Protein AF-A0A5C8UHK1-F1 (afdb_monomer_lite)

InterPro domains:
  IPR001667 DDH domain [PF01368] (10-111)
  IPR038763 DHH phosphoesterase superfamily [SSF64182] (3-118)
  IPR051673 Single-stranded-DNA-specific exonuclease RecJ [PTHR30255] (3-119)

Structure (mmCIF, N/CA/C/O backbone):
data_AF-A0A5C8UHK1-F1
#
_entry.id   AF-A0A5C8UHK1-F1
#
loop_
_atom_site.group_PDB
_atom_site.id
_atom_site.type_symbol
_atom_site.label_atom_id
_atom_site.label_alt_id
_atom_site.label_comp_id
_atom_site.label_asym_id
_atom_site.label_entity_id
_atom_site.label_seq_id
_atom_site.pdbx_PDB_ins_code
_atom_site.Cartn_x
_atom_site.Cartn_y
_atom_site.Cartn_z
_atom_site.occupancy
_atom_site.B_iso_or_equiv
_atom_site.auth_seq_id
_atom_site.auth_comp_id
_atom_site.auth_asym_id
_atom_site.auth_atom_id
_atom_site.pdbx_PDB_model_num
ATOM 1 N N . LEU A 1 1 ? 3.533 2.562 12.145 1.00 91.81 1 LEU A N 1
ATOM 2 C CA . LEU A 1 1 ? 2.255 3.313 12.137 1.00 91.81 1 LEU A CA 1
ATOM 3 C C . LEU A 1 1 ? 1.073 2.421 11.763 1.00 91.81 1 LEU A C 1
ATOM 5 O O . LEU A 1 1 ? 0.279 2.143 12.648 1.00 91.81 1 LEU A O 1
ATOM 9 N N . SER A 1 2 ? 0.971 1.938 10.518 1.00 95.69 2 SER A N 1
ATOM 10 C CA . SER A 1 2 ? -0.220 1.229 10.009 1.00 95.69 2 SER A CA 1
ATOM 11 C C . SER A 1 2 ? -0.628 0.016 10.846 1.00 95.69 2 SER A C 1
ATOM 13 O O . SER A 1 2 ? -1.782 -0.086 11.233 1.00 95.69 2 SER A O 1
ATOM 15 N N . VAL A 1 3 ? 0.324 -0.844 11.231 1.00 96.81 3 VAL A N 1
ATOM 16 C CA . VAL A 1 3 ? 0.044 -2.010 12.093 1.00 96.81 3 VAL A CA 1
ATOM 17 C C . VAL A 1 3 ? -0.575 -1.599 13.432 1.00 96.81 3 VAL A C 1
ATOM 19 O O . VAL A 1 3 ? -1.573 -2.171 13.856 1.00 96.81 3 VAL A O 1
ATOM 22 N N . LEU A 1 4 ? -0.006 -0.584 14.092 1.00 96.88 4 LEU A N 1
ATOM 23 C CA . LEU A 1 4 ? -0.514 -0.094 15.376 1.00 96.88 4 LEU A CA 1
ATOM 24 C C . LEU A 1 4 ? -1.909 0.514 15.218 1.00 96.88 4 LEU A C 1
ATOM 26 O O . LEU A 1 4 ? -2.800 0.180 15.988 1.00 96.88 4 LEU A O 1
ATOM 30 N N . ALA A 1 5 ? -2.106 1.351 14.197 1.00 97.00 5 ALA A N 1
ATOM 31 C CA . ALA A 1 5 ? -3.395 1.970 13.919 1.00 97.00 5 ALA A CA 1
ATOM 32 C C . ALA A 1 5 ? -4.473 0.913 13.644 1.00 97.00 5 ALA A C 1
ATOM 34 O O . ALA A 1 5 ? -5.508 0.927 14.296 1.00 97.00 5 ALA A O 1
ATOM 35 N N . MET A 1 6 ? -4.214 -0.053 12.763 1.00 97.00 6 MET A N 1
ATOM 36 C CA . MET A 1 6 ? -5.150 -1.140 12.460 1.00 97.00 6 MET A CA 1
ATOM 37 C C . MET A 1 6 ? -5.506 -1.968 13.700 1.00 97.00 6 MET A C 1
ATOM 39 O O . MET A 1 6 ? -6.678 -2.274 13.908 1.00 97.00 6 MET A O 1
ATOM 43 N N . ARG A 1 7 ? -4.526 -2.272 14.565 1.00 96.31 7 ARG A N 1
ATOM 44 C CA . ARG A 1 7 ? -4.780 -2.946 15.850 1.00 96.31 7 ARG A CA 1
ATOM 45 C C . ARG A 1 7 ? -5.661 -2.101 16.768 1.00 96.31 7 ARG A C 1
ATOM 47 O O . ARG A 1 7 ? -6.638 -2.613 17.301 1.00 96.31 7 ARG A O 1
ATOM 54 N N . SER A 1 8 ? -5.378 -0.804 16.901 1.00 94.81 8 SER A N 1
ATOM 55 C CA . SER A 1 8 ? -6.222 0.128 17.664 1.00 94.81 8 SER A CA 1
ATOM 56 C C . SER A 1 8 ? -7.626 0.294 17.074 1.00 94.81 8 SER A C 1
ATOM 58 O O . SER A 1 8 ? -8.563 0.585 17.808 1.00 94.81 8 SER A O 1
ATOM 60 N N . LEU A 1 9 ? -7.785 0.084 15.766 1.00 95.38 9 LEU A N 1
ATOM 61 C CA . LEU A 1 9 ? -9.076 0.062 15.076 1.00 95.38 9 LEU A CA 1
ATOM 62 C C . LEU A 1 9 ? -9.785 -1.302 15.176 1.00 95.38 9 LEU A C 1
ATOM 64 O O . LEU A 1 9 ? -10.879 -1.451 14.646 1.00 95.38 9 LEU A O 1
ATOM 68 N N . GLY A 1 10 ? -9.214 -2.279 15.886 1.00 94.94 10 GLY A N 1
ATOM 69 C CA . GLY A 1 10 ? -9.846 -3.567 16.177 1.00 94.94 10 GLY A CA 1
ATOM 70 C C . GLY A 1 10 ? -9.469 -4.710 15.232 1.00 94.94 10 GLY A C 1
ATOM 71 O O . GLY A 1 10 ? -10.057 -5.785 15.346 1.00 94.94 10 GLY A O 1
ATOM 72 N N . CYS A 1 11 ? -8.499 -4.520 14.331 1.00 95.38 11 CYS A N 1
ATOM 73 C CA . CYS A 1 11 ? -7.980 -5.593 13.483 1.00 95.38 11 CYS A CA 1
ATOM 74 C C . CYS A 1 11 ? -6.972 -6.459 14.255 1.00 95.38 11 CYS A C 1
ATOM 76 O O . CYS A 1 11 ? -5.872 -6.009 14.584 1.00 95.38 11 CYS A O 1
ATOM 78 N N . SER A 1 12 ? -7.338 -7.711 14.533 1.00 93.75 12 SER A N 1
ATOM 79 C CA . SER A 1 12 ? -6.457 -8.704 15.163 1.00 93.75 12 SER A CA 1
ATOM 80 C C . SER A 1 12 ? -5.621 -9.498 14.153 1.00 93.75 12 SER A C 1
ATOM 82 O O . SER A 1 12 ? -4.524 -9.937 14.492 1.00 93.75 12 SER A O 1
ATOM 84 N N . ASN A 1 13 ? -6.102 -9.646 12.915 1.00 96.06 13 ASN A N 1
ATOM 85 C CA . ASN A 1 13 ? -5.407 -10.346 11.835 1.00 96.06 13 ASN A CA 1
ATOM 86 C C . ASN A 1 13 ? -4.543 -9.371 11.022 1.00 96.06 13 ASN A C 1
ATOM 88 O O . ASN A 1 13 ? -4.902 -8.978 9.912 1.00 96.06 13 ASN A O 1
ATOM 92 N N . ILE A 1 14 ? -3.433 -8.918 11.610 1.00 96.88 14 ILE A N 1
ATOM 93 C CA . ILE A 1 14 ? -2.487 -8.041 10.920 1.00 96.88 14 ILE A CA 1
ATOM 94 C C . ILE A 1 14 ? -1.039 -8.317 11.312 1.00 96.88 14 ILE A C 1
ATOM 96 O O . ILE A 1 14 ? -0.670 -8.329 12.494 1.00 96.88 14 ILE A O 1
ATOM 100 N N . ASP A 1 15 ? -0.214 -8.441 10.281 1.00 96.31 15 ASP A N 1
ATOM 101 C CA . ASP A 1 15 ? 1.229 -8.577 10.375 1.00 96.31 15 ASP A CA 1
ATOM 102 C C . ASP A 1 15 ? 1.919 -7.691 9.325 1.00 96.31 15 ASP A C 1
ATOM 104 O O . ASP A 1 15 ? 1.256 -7.023 8.524 1.00 96.31 15 ASP A O 1
ATOM 108 N N . TYR A 1 16 ? 3.246 -7.640 9.353 1.00 96.25 16 TYR A N 1
ATOM 109 C CA . TYR A 1 16 ? 4.048 -6.896 8.393 1.00 96.25 16 TYR A CA 1
ATOM 110 C C . TYR A 1 16 ? 5.189 -7.743 7.828 1.00 96.25 16 TYR A C 1
ATOM 112 O O . TYR A 1 16 ? 5.707 -8.670 8.451 1.00 96.25 16 TYR A O 1
ATOM 120 N N . LEU A 1 17 ? 5.604 -7.374 6.622 1.00 95.25 17 LEU A N 1
ATOM 121 C CA . LEU A 1 17 ? 6.740 -7.948 5.923 1.00 95.25 17 LEU A CA 1
ATOM 122 C C . LEU A 1 17 ? 7.637 -6.793 5.479 1.00 95.25 17 LEU A C 1
ATOM 124 O O . LEU A 1 17 ? 7.166 -5.861 4.832 1.00 95.25 17 LEU A O 1
ATOM 128 N N . VAL A 1 18 ? 8.915 -6.843 5.854 1.00 93.81 18 VAL A N 1
ATOM 129 C CA . VAL A 1 18 ? 9.940 -5.922 5.349 1.00 93.81 18 VAL A CA 1
ATOM 130 C C . VAL A 1 18 ? 10.856 -6.737 4.435 1.00 93.81 18 VAL A C 1
ATOM 132 O O . VAL A 1 18 ? 11.579 -7.583 4.960 1.00 93.81 18 VAL A O 1
ATOM 135 N N . PRO A 1 19 ? 10.808 -6.528 3.107 1.00 89.12 19 PRO A N 1
ATOM 136 C CA . PRO A 1 19 ? 11.646 -7.261 2.160 1.00 89.12 19 PRO A CA 1
ATOM 137 C C . PRO A 1 19 ? 13.138 -7.022 2.388 1.00 89.12 19 PRO A C 1
ATOM 139 O O . PRO A 1 19 ? 13.555 -5.924 2.784 1.00 89.12 19 PRO A O 1
ATOM 142 N N . ASN A 1 20 ? 13.956 -8.023 2.075 1.00 89.50 20 ASN A N 1
ATOM 143 C CA . ASN A 1 20 ? 15.398 -7.860 2.008 1.00 89.50 20 ASN A CA 1
ATOM 144 C C . ASN A 1 20 ? 15.770 -7.284 0.642 1.00 89.50 20 ASN A C 1
ATOM 146 O O . ASN A 1 20 ? 15.764 -7.980 -0.365 1.00 89.50 20 ASN A O 1
ATOM 150 N N . ARG A 1 21 ? 16.178 -6.014 0.607 1.00 87.31 21 ARG A N 1
ATOM 151 C CA . ARG A 1 21 ? 16.489 -5.316 -0.650 1.00 87.31 21 ARG A CA 1
ATOM 152 C C . ARG A 1 21 ? 17.547 -6.010 -1.521 1.00 87.31 21 ARG A C 1
ATOM 154 O O . ARG A 1 21 ? 17.555 -5.799 -2.732 1.00 87.31 21 ARG A O 1
ATOM 161 N N . PHE A 1 22 ? 18.461 -6.772 -0.924 1.00 85.12 22 PHE A N 1
ATOM 162 C CA . PHE A 1 22 ? 19.528 -7.451 -1.662 1.00 85.12 22 PHE A CA 1
ATOM 163 C C . PHE A 1 22 ? 19.072 -8.762 -2.302 1.00 85.12 22 PHE A C 1
ATOM 165 O O . PHE A 1 22 ?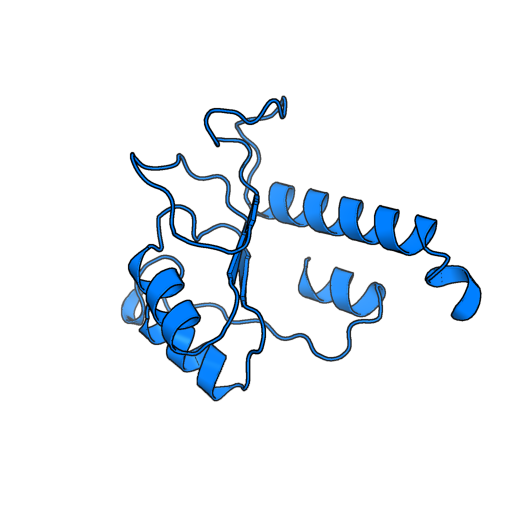 19.620 -9.146 -3.330 1.00 85.12 22 PHE A O 1
ATOM 172 N N . GLU A 1 23 ? 18.087 -9.427 -1.704 1.00 82.94 23 GLU A N 1
ATOM 173 C CA . GLU A 1 23 ? 17.583 -10.728 -2.155 1.00 82.94 23 GLU A CA 1
ATOM 174 C C . GLU A 1 23 ? 16.306 -10.562 -2.989 1.00 82.94 23 GLU A C 1
ATOM 176 O O . GLU A 1 23 ? 16.184 -11.156 -4.054 1.00 82.94 23 GLU A O 1
ATOM 181 N N . ASP A 1 24 ? 15.409 -9.680 -2.546 1.00 81.75 24 ASP A N 1
ATOM 182 C CA . ASP A 1 24 ? 14.059 -9.495 -3.087 1.00 81.75 24 ASP A CA 1
ATOM 183 C C . ASP A 1 24 ? 13.948 -8.301 -4.059 1.00 81.75 24 ASP A C 1
ATOM 185 O O . ASP A 1 24 ? 12.929 -8.094 -4.718 1.00 81.75 24 ASP A O 1
ATOM 189 N N . GLY A 1 25 ? 14.983 -7.458 -4.130 1.00 83.00 25 GLY A N 1
ATOM 190 C CA . GLY A 1 25 ? 14.935 -6.194 -4.865 1.00 83.00 25 GLY A CA 1
ATOM 191 C C . GLY A 1 25 ? 14.109 -5.107 -4.159 1.00 83.00 25 GLY A C 1
ATOM 192 O O . GLY A 1 25 ? 13.968 -5.090 -2.938 1.00 83.00 25 GLY A O 1
ATOM 193 N N . TYR A 1 26 ? 13.621 -4.117 -4.916 1.00 84.88 26 TYR A N 1
ATOM 194 C CA . TYR A 1 26 ? 12.851 -2.991 -4.368 1.00 84.88 26 TYR A CA 1
ATOM 195 C C . TYR A 1 26 ? 11.356 -3.111 -4.683 1.00 84.88 26 TYR A C 1
ATOM 197 O O . TYR A 1 26 ? 10.971 -3.272 -5.840 1.00 84.88 26 TYR A O 1
ATOM 205 N N . GLY A 1 27 ? 10.524 -2.919 -3.657 1.00 90.88 27 GLY A N 1
ATOM 206 C CA . GLY A 1 27 ? 9.066 -2.925 -3.763 1.00 90.88 27 GLY A CA 1
ATOM 207 C C . GLY A 1 27 ? 8.459 -4.321 -3.642 1.00 90.88 27 GLY A C 1
ATOM 208 O O . GLY A 1 27 ? 9.066 -5.235 -3.091 1.00 90.88 27 GLY A O 1
ATOM 209 N N . LEU A 1 28 ? 7.229 -4.468 -4.131 1.00 96.94 28 LEU A N 1
ATOM 210 C CA . LEU A 1 28 ? 6.515 -5.741 -4.133 1.00 96.94 28 LEU A CA 1
ATOM 211 C C . LEU A 1 28 ? 6.957 -6.584 -5.341 1.00 96.94 28 LEU A C 1
ATOM 213 O O . LEU A 1 28 ? 6.533 -6.321 -6.469 1.00 96.94 28 LEU A O 1
ATOM 217 N N . SER A 1 29 ? 7.818 -7.573 -5.109 1.00 96.69 29 SER A N 1
ATOM 218 C CA . SER A 1 29 ? 8.224 -8.574 -6.105 1.00 96.69 29 SER A CA 1
ATOM 219 C C . SER A 1 29 ? 7.378 -9.856 -5.993 1.00 96.69 29 SER A C 1
ATOM 221 O O . SER A 1 29 ? 6.701 -10.047 -4.976 1.00 96.69 29 SER A O 1
ATOM 223 N N . PRO A 1 30 ? 7.394 -10.751 -6.999 1.00 96.94 30 PRO A N 1
ATOM 224 C CA . PRO A 1 30 ? 6.779 -12.075 -6.887 1.00 96.94 30 PRO A CA 1
ATOM 225 C C . PRO A 1 30 ? 7.270 -12.877 -5.672 1.00 96.94 30 PRO A C 1
ATOM 227 O O . PRO A 1 30 ? 6.460 -13.469 -4.968 1.00 96.94 30 PRO A O 1
ATOM 230 N N . GLU A 1 31 ? 8.563 -12.815 -5.352 1.00 96.19 31 GLU A N 1
ATOM 231 C CA . GLU A 1 31 ? 9.159 -13.513 -4.207 1.00 96.19 31 GLU A CA 1
ATOM 232 C C . GLU A 1 31 ? 8.612 -12.978 -2.874 1.00 96.19 31 GLU A C 1
ATOM 234 O O . GLU A 1 31 ? 8.279 -13.745 -1.970 1.00 96.19 31 GLU A O 1
ATOM 239 N N . VAL A 1 32 ? 8.450 -11.655 -2.753 1.00 97.06 32 VAL A N 1
ATOM 240 C CA . VAL A 1 32 ? 7.827 -11.015 -1.579 1.00 97.06 32 VAL A CA 1
ATOM 241 C C . VAL A 1 32 ? 6.359 -11.427 -1.446 1.00 97.06 32 VAL A C 1
ATOM 243 O O . VAL A 1 32 ? 5.862 -11.643 -0.338 1.00 97.06 32 VAL A O 1
ATOM 246 N N . VAL A 1 33 ? 5.655 -11.557 -2.570 1.00 98.06 33 VAL A N 1
ATOM 247 C CA . VAL A 1 33 ? 4.272 -12.042 -2.599 1.00 98.06 33 VAL A CA 1
ATOM 248 C C . VAL A 1 33 ? 4.194 -13.506 -2.175 1.00 98.06 33 VAL A C 1
ATOM 250 O O . VAL A 1 33 ? 3.326 -13.835 -1.371 1.00 98.06 33 VAL A O 1
ATOM 253 N N . ASP A 1 34 ? 5.113 -14.363 -2.622 1.00 97.62 34 ASP A N 1
ATOM 254 C CA . ASP A 1 34 ? 5.182 -15.760 -2.183 1.00 97.62 34 ASP A CA 1
ATOM 255 C C . ASP A 1 34 ? 5.420 -15.859 -0.672 1.00 97.62 34 ASP A C 1
ATOM 257 O O . ASP A 1 34 ? 4.763 -16.647 0.013 1.00 97.62 34 ASP A O 1
ATOM 261 N N . GLN A 1 35 ? 6.289 -15.006 -0.117 1.00 97.06 35 GLN A N 1
ATOM 262 C CA . GLN A 1 35 ? 6.490 -14.911 1.332 1.00 97.06 35 GLN A CA 1
ATOM 263 C C . GLN A 1 35 ? 5.206 -14.494 2.068 1.00 97.06 35 GLN A C 1
ATOM 265 O O . GLN A 1 35 ? 4.892 -15.053 3.121 1.00 97.06 35 GLN A O 1
ATOM 270 N N . ALA A 1 36 ? 4.454 -13.525 1.537 1.00 97.62 36 ALA A N 1
ATOM 271 C CA . ALA A 1 36 ? 3.181 -13.099 2.117 1.00 97.62 36 ALA A CA 1
ATOM 272 C C . ALA A 1 36 ? 2.108 -14.199 2.011 1.00 97.62 36 ALA A C 1
ATOM 274 O O . ALA A 1 36 ? 1.414 -14.486 2.989 1.00 97.62 36 ALA A O 1
ATOM 275 N N . HIS A 1 37 ? 2.010 -14.863 0.859 1.00 98.06 37 HIS A N 1
ATOM 276 C CA . HIS A 1 37 ? 1.087 -15.969 0.617 1.00 98.06 37 HIS A CA 1
ATOM 277 C C . HIS A 1 37 ? 1.377 -17.165 1.533 1.00 98.06 37 HIS A C 1
ATOM 279 O O . HIS A 1 37 ? 0.456 -17.706 2.141 1.00 98.06 37 HIS A O 1
ATOM 285 N N . ALA A 1 38 ? 2.652 -17.519 1.733 1.00 97.81 38 ALA A N 1
ATOM 286 C CA . ALA A 1 38 ? 3.063 -18.575 2.662 1.00 97.81 38 ALA A CA 1
ATOM 287 C C . ALA A 1 38 ? 2.672 -18.283 4.124 1.00 97.81 38 ALA A C 1
ATOM 289 O O . ALA A 1 38 ? 2.493 -19.207 4.916 1.00 97.81 38 ALA A O 1
ATOM 290 N N . ARG A 1 39 ? 2.501 -17.003 4.485 1.00 97.12 39 ARG A N 1
ATOM 291 C CA . ARG A 1 39 ? 1.979 -16.562 5.792 1.00 97.12 39 ARG A CA 1
ATOM 292 C C . ARG A 1 39 ? 0.446 -16.492 5.840 1.00 97.12 39 ARG A C 1
ATOM 294 O O . ARG A 1 39 ? -0.107 -16.074 6.853 1.00 97.12 39 ARG A O 1
ATOM 301 N N . GLY A 1 40 ? -0.241 -16.888 4.769 1.00 97.25 40 GLY A N 1
ATOM 302 C CA . GLY A 1 40 ? -1.698 -16.868 4.671 1.00 97.25 40 GLY A CA 1
ATOM 303 C C . GLY A 1 40 ? -2.286 -15.476 4.434 1.00 97.25 40 GLY A C 1
ATOM 304 O O . GLY A 1 40 ? -3.421 -15.226 4.839 1.00 97.25 40 GLY A O 1
ATOM 305 N N . ALA A 1 41 ? -1.536 -14.553 3.819 1.00 97.81 41 ALA A N 1
ATOM 306 C CA . ALA A 1 41 ? -2.047 -13.219 3.514 1.00 97.81 41 ALA A CA 1
ATOM 307 C C . ALA A 1 41 ? -3.275 -13.288 2.588 1.00 97.81 41 ALA A C 1
ATOM 309 O O . ALA A 1 41 ? -3.227 -13.869 1.508 1.00 97.81 41 ALA A O 1
ATOM 310 N N . GLN A 1 42 ? -4.365 -12.646 3.012 1.00 97.62 42 GLN A N 1
ATOM 311 C CA . GLN A 1 42 ? -5.618 -12.535 2.248 1.00 97.62 42 GLN A CA 1
ATOM 312 C C . GLN A 1 42 ? -5.786 -11.157 1.591 1.00 97.62 42 GLN A C 1
ATOM 314 O O . GLN A 1 42 ? -6.714 -10.941 0.822 1.00 97.62 42 GLN A O 1
ATOM 319 N N . LEU A 1 43 ? -4.913 -10.212 1.935 1.00 98.38 43 LEU A N 1
ATOM 320 C CA . LEU A 1 43 ? -4.837 -8.855 1.407 1.00 98.38 43 LEU A CA 1
ATOM 321 C C . LEU A 1 43 ? -3.408 -8.363 1.625 1.00 98.38 43 LEU A C 1
ATOM 323 O O . LEU A 1 43 ? -2.862 -8.520 2.719 1.00 98.38 43 LEU A O 1
ATOM 327 N N . ILE A 1 44 ? -2.824 -7.730 0.612 1.00 98.56 44 ILE A N 1
ATOM 328 C CA . ILE A 1 44 ? -1.534 -7.048 0.730 1.00 98.56 44 ILE A CA 1
ATOM 329 C C . ILE A 1 44 ? -1.774 -5.543 0.653 1.00 98.56 44 ILE A C 1
ATOM 331 O O . ILE A 1 44 ? -2.421 -5.052 -0.268 1.00 98.56 44 ILE A O 1
ATOM 335 N N . VAL A 1 45 ? -1.226 -4.801 1.614 1.00 98.38 45 VAL A N 1
ATOM 336 C CA . VAL A 1 45 ? -1.190 -3.335 1.581 1.00 98.38 45 VAL A CA 1
ATOM 337 C C . VAL A 1 45 ? 0.268 -2.903 1.554 1.00 98.38 45 VAL A C 1
ATOM 339 O O . VAL A 1 45 ? 0.986 -3.106 2.535 1.00 98.38 45 VAL A O 1
ATOM 342 N N . THR A 1 46 ? 0.722 -2.326 0.442 1.00 98.19 46 THR A N 1
ATOM 343 C CA . THR A 1 46 ? 2.088 -1.792 0.368 1.00 98.19 46 THR A CA 1
ATOM 344 C C . THR A 1 46 ? 2.173 -0.470 1.122 1.00 98.19 46 THR A C 1
ATOM 346 O O . THR A 1 46 ? 1.183 0.255 1.247 1.00 98.19 46 THR A O 1
ATOM 349 N N . VAL A 1 47 ? 3.360 -0.144 1.631 1.00 97.38 47 VAL A N 1
ATOM 350 C CA . VAL A 1 47 ? 3.655 1.149 2.256 1.00 97.38 47 VAL A CA 1
ATOM 351 C C . VAL A 1 47 ? 4.975 1.654 1.701 1.00 97.38 47 VAL A C 1
ATOM 353 O O . VAL A 1 47 ? 5.974 0.940 1.771 1.00 97.38 47 VAL A O 1
ATOM 356 N N . ASP A 1 48 ? 4.971 2.886 1.189 1.00 96.75 48 ASP A N 1
ATOM 357 C CA . ASP A 1 48 ? 6.162 3.571 0.656 1.00 96.75 48 ASP A CA 1
ATOM 358 C C . ASP A 1 48 ? 6.775 2.885 -0.580 1.00 96.75 48 ASP A C 1
ATOM 360 O O . ASP A 1 48 ? 7.949 3.063 -0.894 1.00 96.75 48 ASP A O 1
ATOM 364 N N . ASN A 1 49 ? 5.989 2.045 -1.258 1.00 95.94 49 ASN A N 1
ATOM 365 C CA . ASN A 1 49 ? 6.366 1.368 -2.494 1.00 95.94 49 ASN A CA 1
ATOM 366 C C . ASN A 1 49 ? 5.122 0.858 -3.237 1.00 95.94 49 ASN A C 1
ATOM 368 O O . ASN A 1 49 ? 4.008 0.892 -2.711 1.00 95.94 49 ASN A O 1
ATOM 372 N N . GLY A 1 50 ? 5.326 0.311 -4.434 1.00 96.62 50 GLY A N 1
ATOM 373 C CA . GLY A 1 50 ? 4.316 -0.460 -5.153 1.00 96.62 50 GLY A CA 1
ATOM 374 C C . GLY A 1 50 ? 3.797 0.198 -6.426 1.00 96.62 50 GLY A C 1
ATOM 375 O O . GLY A 1 50 ? 3.255 -0.517 -7.264 1.00 96.62 50 GLY A O 1
ATOM 376 N N . ILE A 1 51 ? 4.001 1.507 -6.643 1.00 97.62 51 ILE A N 1
ATOM 377 C CA . ILE A 1 51 ? 3.478 2.200 -7.841 1.00 97.62 51 ILE A CA 1
ATOM 378 C C . ILE A 1 51 ? 4.062 1.664 -9.156 1.00 97.62 51 ILE A C 1
ATOM 380 O O . ILE A 1 51 ? 3.449 1.816 -10.206 1.00 97.62 51 ILE A O 1
ATOM 384 N N . SER A 1 52 ? 5.230 1.021 -9.095 1.00 96.69 52 SER A N 1
ATOM 385 C CA . SER A 1 52 ? 5.913 0.375 -10.221 1.00 96.69 52 SER A CA 1
ATOM 386 C C . SER A 1 52 ? 5.932 -1.159 -10.131 1.00 96.69 52 SER A C 1
ATOM 388 O O . SER A 1 52 ? 6.531 -1.821 -10.977 1.00 96.69 52 SER A O 1
ATOM 390 N N . SER A 1 53 ? 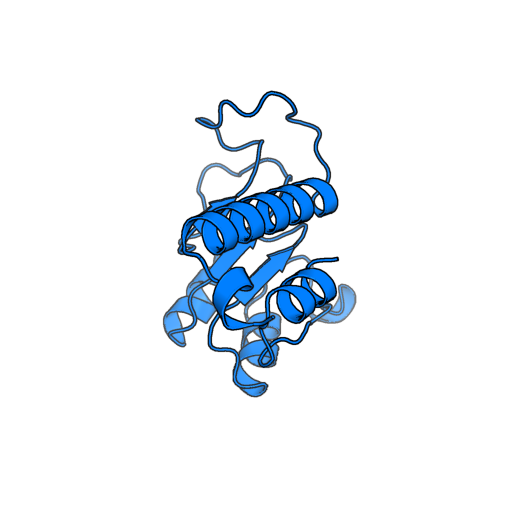5.278 -1.759 -9.130 1.00 97.00 53 SER A N 1
ATOM 391 C CA . SER A 1 53 ? 5.344 -3.201 -8.843 1.00 97.00 53 SER A CA 1
ATOM 392 C C . SER A 1 53 ? 4.374 -4.032 -9.692 1.00 97.00 53 SER A C 1
ATOM 394 O O . SER A 1 53 ? 3.569 -4.795 -9.165 1.00 97.00 53 SER A O 1
ATOM 396 N N . HIS A 1 54 ? 4.452 -3.915 -11.019 1.00 98.00 54 HIS A N 1
ATOM 397 C CA . HIS A 1 54 ? 3.564 -4.638 -11.941 1.00 98.00 54 HIS A CA 1
ATOM 398 C C . HIS A 1 54 ? 3.623 -6.158 -11.752 1.00 98.00 54 HIS A C 1
ATOM 400 O O . HIS A 1 54 ? 2.587 -6.792 -11.588 1.00 98.00 54 HIS A O 1
ATOM 406 N N . ALA A 1 55 ? 4.831 -6.732 -11.735 1.00 97.44 55 ALA A N 1
ATOM 407 C CA . ALA A 1 55 ? 5.013 -8.179 -11.636 1.00 97.44 55 ALA A CA 1
ATOM 408 C C . ALA A 1 55 ? 4.518 -8.740 -10.294 1.00 97.44 55 ALA A C 1
ATOM 410 O O . ALA A 1 55 ? 3.829 -9.754 -10.279 1.00 97.44 55 ALA A O 1
ATOM 411 N N . GLY A 1 56 ? 4.816 -8.067 -9.177 1.00 98.00 56 GLY A N 1
ATOM 412 C CA . GLY A 1 56 ? 4.325 -8.488 -7.864 1.00 98.00 56 GLY A CA 1
ATOM 413 C C . GLY A 1 56 ? 2.805 -8.386 -7.751 1.00 98.00 56 GLY A C 1
ATOM 414 O O . GLY A 1 56 ? 2.165 -9.310 -7.263 1.00 98.00 56 GLY A O 1
ATOM 415 N N . VAL A 1 57 ? 2.200 -7.305 -8.253 1.00 98.56 57 VAL A N 1
ATOM 416 C CA . VAL A 1 57 ? 0.736 -7.152 -8.228 1.00 98.56 57 VAL A CA 1
ATOM 417 C C . VAL A 1 57 ? 0.043 -8.202 -9.103 1.00 98.56 57 VAL A C 1
ATOM 419 O O . VAL A 1 57 ? -0.942 -8.791 -8.663 1.00 98.56 57 VAL A O 1
ATOM 422 N N . GLU A 1 58 ? 0.571 -8.488 -10.295 1.00 98.50 58 GLU A N 1
ATOM 423 C CA . GLU A 1 58 ? 0.038 -9.550 -11.160 1.00 98.50 58 GLU A CA 1
ATOM 424 C C . GLU A 1 58 ? 0.182 -10.934 -10.512 1.00 98.50 58 GLU A C 1
ATOM 426 O O . GLU A 1 58 ? -0.761 -11.724 -10.509 1.00 98.50 58 GLU A O 1
ATOM 431 N N . HIS A 1 59 ? 1.331 -11.214 -9.891 1.00 98.50 59 HIS A N 1
ATOM 432 C CA . HIS A 1 59 ? 1.548 -12.478 -9.189 1.00 98.50 59 HIS A CA 1
ATOM 433 C C . HIS A 1 59 ? 0.577 -12.655 -8.018 1.00 98.50 59 HIS A C 1
ATOM 435 O O . HIS A 1 59 ? -0.084 -13.688 -7.918 1.00 98.50 59 HIS A O 1
ATOM 441 N N . ALA A 1 60 ? 0.396 -11.620 -7.190 1.00 98.62 60 ALA A N 1
ATOM 442 C CA . ALA A 1 60 ? -0.569 -11.638 -6.090 1.00 98.62 60 ALA A CA 1
ATOM 443 C C . ALA A 1 60 ? -1.995 -11.888 -6.596 1.00 98.62 60 ALA A C 1
ATOM 445 O O . ALA A 1 60 ? -2.715 -12.724 -6.048 1.00 98.62 60 ALA A O 1
ATOM 446 N N . ARG A 1 61 ? -2.373 -11.235 -7.702 1.00 97.88 61 ARG A N 1
ATOM 447 C CA . ARG A 1 61 ? -3.661 -11.442 -8.370 1.00 97.88 61 ARG A CA 1
ATOM 448 C C . ARG A 1 61 ? -3.833 -12.885 -8.851 1.00 97.88 61 ARG A C 1
ATOM 450 O O . ARG A 1 61 ? -4.910 -13.446 -8.664 1.00 97.88 61 ARG A O 1
ATOM 457 N N . SER A 1 62 ? -2.793 -13.501 -9.417 1.00 98.38 62 SER A N 1
ATOM 458 C CA . SER A 1 62 ? -2.827 -14.906 -9.857 1.00 98.38 62 SER A CA 1
ATOM 459 C C . SER A 1 62 ? -3.055 -15.893 -8.701 1.00 98.38 62 SER A C 1
ATOM 461 O O . SER A 1 62 ? -3.684 -16.933 -8.890 1.00 98.38 62 SER A O 1
ATOM 463 N N . LEU A 1 63 ? -2.616 -15.525 -7.492 1.00 98.44 63 LEU A N 1
ATOM 464 C CA . LEU A 1 63 ? -2.844 -16.260 -6.245 1.00 98.44 63 LEU A CA 1
ATOM 465 C C . LEU A 1 63 ? -4.167 -15.881 -5.551 1.00 98.44 63 LEU A C 1
ATOM 467 O O . LEU A 1 63 ? -4.475 -16.402 -4.482 1.00 98.44 63 LEU A O 1
ATOM 471 N N . GLY A 1 64 ? -4.959 -14.978 -6.137 1.00 98.19 64 GLY A N 1
ATOM 472 C CA . GLY A 1 64 ? -6.225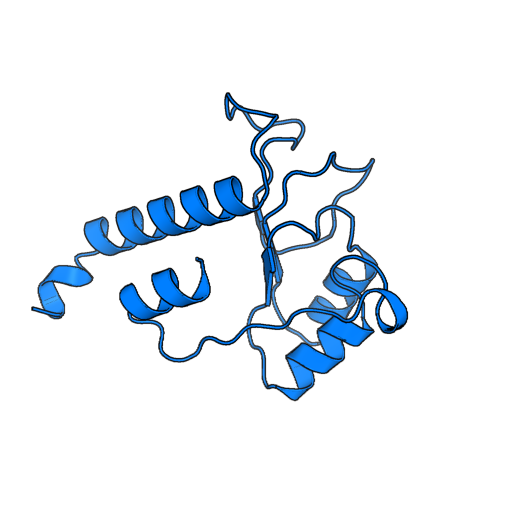 -14.513 -5.568 1.00 98.19 64 GLY A CA 1
ATOM 473 C C . GLY A 1 64 ? -6.076 -13.544 -4.391 1.00 98.19 64 GLY A C 1
ATOM 474 O O . GLY A 1 64 ? -7.027 -13.366 -3.632 1.00 98.19 64 GLY A O 1
ATOM 475 N N . ILE A 1 65 ? -4.908 -12.916 -4.226 1.00 98.62 65 ILE A N 1
ATOM 476 C CA . ILE A 1 65 ? -4.628 -11.965 -3.148 1.00 98.62 65 ILE A CA 1
ATOM 477 C C . ILE A 1 65 ? -4.812 -10.534 -3.682 1.00 98.62 65 ILE A C 1
ATOM 479 O O . ILE A 1 65 ? -4.002 -10.082 -4.497 1.00 98.62 65 ILE A O 1
ATOM 483 N N . PRO A 1 66 ? -5.838 -9.782 -3.242 1.00 98.62 66 PRO A N 1
ATOM 484 C CA . PRO A 1 66 ? -5.979 -8.375 -3.594 1.00 98.62 66 PRO A CA 1
ATOM 485 C C . PRO A 1 66 ? -4.797 -7.553 -3.068 1.00 98.62 66 PRO A C 1
ATOM 487 O O . PRO A 1 66 ? -4.256 -7.819 -1.989 1.00 98.62 66 PRO A O 1
ATOM 490 N N . VAL A 1 67 ? -4.425 -6.515 -3.819 1.00 98.81 67 VAL A N 1
ATOM 491 C CA . VAL A 1 67 ? -3.346 -5.593 -3.447 1.00 98.81 67 VAL A CA 1
ATOM 492 C C . VAL A 1 67 ? -3.868 -4.163 -3.407 1.00 98.81 67 VAL A C 1
ATOM 494 O O . VAL A 1 67 ? -4.456 -3.688 -4.375 1.00 98.81 67 VAL A O 1
ATOM 497 N N . ILE A 1 68 ? -3.608 -3.462 -2.305 1.00 98.69 68 ILE A N 1
ATOM 498 C CA . ILE A 1 68 ? -3.771 -2.010 -2.183 1.00 98.69 68 ILE A CA 1
ATOM 499 C C . ILE A 1 68 ? -2.379 -1.390 -2.149 1.00 98.69 68 ILE A C 1
ATOM 501 O O . ILE A 1 68 ? -1.565 -1.710 -1.281 1.00 98.69 68 ILE A O 1
ATOM 505 N N . VAL A 1 69 ? -2.106 -0.475 -3.072 1.00 98.62 69 VAL A N 1
ATOM 506 C CA . VAL A 1 69 ? -0.831 0.240 -3.118 1.00 98.62 69 VAL A CA 1
ATOM 507 C C . VAL A 1 69 ? -0.943 1.549 -2.346 1.00 98.62 69 VAL A C 1
ATOM 509 O O . VAL A 1 69 ? -1.807 2.369 -2.656 1.00 98.62 69 VAL A O 1
ATOM 512 N N . THR A 1 70 ? -0.052 1.782 -1.377 1.00 98.38 70 THR A N 1
ATOM 513 C CA . THR A 1 70 ? 0.146 3.114 -0.779 1.00 98.38 70 THR A CA 1
ATOM 514 C C . THR A 1 70 ? 1.577 3.573 -1.013 1.00 98.38 70 THR A C 1
ATOM 516 O O . THR A 1 70 ? 2.539 2.982 -0.519 1.00 98.38 70 THR A O 1
ATOM 519 N N . ASP A 1 71 ? 1.722 4.615 -1.822 1.00 98.12 71 ASP A N 1
ATOM 520 C CA . ASP A 1 71 ? 3.016 5.054 -2.335 1.00 98.12 71 ASP A CA 1
ATOM 521 C C . ASP A 1 71 ? 3.008 6.564 -2.589 1.00 98.12 71 ASP A C 1
ATOM 523 O O . ASP A 1 71 ? 1.971 7.222 -2.540 1.00 98.12 71 ASP A O 1
ATOM 527 N N . HIS A 1 72 ? 4.174 7.123 -2.864 1.00 97.81 72 HIS A N 1
ATOM 528 C CA . HIS A 1 72 ? 4.367 8.523 -3.197 1.00 97.81 72 HIS A CA 1
ATOM 529 C C . HIS A 1 72 ? 5.375 8.745 -4.331 1.00 97.81 72 HIS A C 1
ATOM 531 O O . HIS A 1 72 ? 5.549 9.880 -4.770 1.00 97.81 72 HIS A O 1
ATOM 537 N N . HIS A 1 73 ? 6.024 7.698 -4.841 1.00 97.25 73 HIS A N 1
ATOM 538 C CA . HIS A 1 73 ? 6.902 7.813 -6.005 1.00 97.25 73 HIS A CA 1
ATOM 539 C C . HIS A 1 73 ? 6.128 8.248 -7.258 1.00 97.25 73 HIS A C 1
ATOM 541 O O . HIS A 1 73 ? 4.905 8.096 -7.344 1.00 97.25 73 HIS A O 1
ATOM 547 N N . LEU A 1 74 ? 6.839 8.799 -8.245 1.00 96.62 74 LEU A N 1
ATOM 548 C CA . LEU A 1 74 ? 6.227 9.178 -9.516 1.00 96.62 74 LEU A CA 1
ATOM 549 C C . LEU A 1 74 ? 5.699 7.924 -10.235 1.00 96.62 74 LEU A C 1
ATOM 551 O O . LEU A 1 74 ? 6.441 6.945 -10.353 1.00 96.62 74 LEU A O 1
ATOM 555 N N . PRO A 1 75 ? 4.445 7.934 -10.717 1.00 96.19 75 PRO A N 1
ATOM 556 C CA . PRO A 1 75 ? 3.922 6.825 -11.499 1.00 96.19 75 PRO A CA 1
ATOM 557 C C . PRO A 1 75 ? 4.633 6.728 -12.853 1.00 96.19 75 PRO A C 1
ATOM 559 O O . PRO A 1 75 ? 5.036 7.741 -13.431 1.00 96.19 75 PRO A O 1
ATOM 562 N N . GLY A 1 76 ? 4.753 5.503 -13.365 1.00 94.81 76 GLY A N 1
ATOM 563 C CA . GLY A 1 76 ? 5.204 5.256 -14.732 1.00 94.81 76 GLY A CA 1
ATOM 564 C C . GLY A 1 76 ? 4.127 5.571 -15.776 1.00 94.81 76 GLY A C 1
ATOM 565 O O . GLY A 1 76 ? 3.084 6.159 -15.482 1.00 94.81 76 GLY A O 1
ATOM 566 N N . ASP A 1 77 ? 4.369 5.141 -17.015 1.00 95.50 77 ASP A N 1
ATOM 567 C CA . ASP A 1 77 ? 3.403 5.294 -18.115 1.00 95.50 77 ASP A CA 1
ATOM 568 C C . ASP A 1 77 ? 2.140 4.454 -17.922 1.00 95.50 77 ASP A C 1
ATOM 570 O O . ASP A 1 77 ? 1.059 4.829 -18.378 1.00 95.50 77 ASP A O 1
ATOM 574 N N . THR A 1 78 ? 2.278 3.326 -17.226 1.00 96.94 78 THR A N 1
ATOM 575 C CA . THR A 1 78 ? 1.177 2.449 -16.834 1.00 96.94 78 THR A CA 1
ATOM 576 C C . THR A 1 78 ? 1.197 2.247 -15.325 1.00 96.94 78 THR A C 1
ATOM 578 O O . THR A 1 78 ? 2.202 2.509 -14.663 1.00 96.94 78 THR A O 1
ATOM 581 N N . LEU A 1 79 ? 0.065 1.807 -14.781 1.00 97.88 79 LEU A N 1
ATOM 582 C CA . LEU A 1 79 ? -0.095 1.509 -13.362 1.00 97.88 79 LEU A CA 1
ATOM 583 C C . LEU A 1 79 ? -0.258 -0.003 -13.166 1.00 97.88 79 LEU A C 1
ATOM 585 O O . LEU A 1 79 ? -0.799 -0.671 -14.054 1.00 97.88 79 LEU A O 1
ATOM 589 N N . PRO A 1 80 ? 0.194 -0.562 -12.033 1.00 97.75 80 PRO A N 1
ATOM 590 C CA . PRO A 1 80 ? -0.083 -1.950 -11.699 1.00 97.75 80 PRO A CA 1
ATOM 591 C C . PRO A 1 80 ? -1.592 -2.159 -11.541 1.00 97.75 80 PRO A C 1
ATOM 593 O O . PRO A 1 80 ? -2.308 -1.264 -11.092 1.00 97.75 80 PRO A O 1
ATOM 596 N N . ALA A 1 81 ? -2.073 -3.357 -11.868 1.00 97.38 81 ALA A N 1
ATOM 597 C CA . ALA A 1 81 ? -3.486 -3.727 -11.769 1.00 97.38 81 ALA A CA 1
ATOM 598 C C . ALA A 1 81 ? -3.912 -4.029 -10.314 1.00 97.38 81 ALA A C 1
ATOM 600 O O . ALA A 1 81 ? -4.458 -5.092 -10.020 1.00 97.38 81 ALA A O 1
ATOM 601 N N . ALA A 1 82 ? -3.600 -3.108 -9.400 1.00 98.19 82 ALA A N 1
ATOM 602 C CA . ALA A 1 82 ? -3.953 -3.177 -7.988 1.00 98.19 82 ALA A CA 1
ATOM 603 C C . ALA A 1 82 ? -5.428 -2.807 -7.780 1.00 98.19 82 ALA A C 1
ATOM 605 O O . ALA A 1 82 ? -5.999 -2.039 -8.554 1.00 98.19 82 ALA A O 1
ATOM 606 N N . GLU A 1 83 ? -6.023 -3.303 -6.697 1.00 98.31 83 GLU A N 1
ATOM 607 C CA . GLU A 1 83 ? -7.434 -3.066 -6.373 1.00 98.31 83 GLU A CA 1
ATOM 608 C C . GLU A 1 83 ? -7.695 -1.596 -6.022 1.00 98.31 83 GLU A C 1
ATOM 610 O O . GLU A 1 83 ? -8.749 -1.035 -6.311 1.00 98.31 83 GLU A O 1
ATOM 615 N N . ALA A 1 84 ? -6.693 -0.951 -5.422 1.00 98.19 84 ALA A N 1
ATOM 616 C CA . ALA A 1 84 ? -6.657 0.487 -5.226 1.00 98.19 84 ALA A CA 1
ATOM 617 C C . ALA A 1 84 ? -5.210 0.990 -5.203 1.00 98.19 84 ALA A C 1
ATOM 619 O O . ALA A 1 84 ? -4.301 0.295 -4.744 1.00 98.19 84 ALA A O 1
ATOM 620 N N . ILE A 1 85 ? -5.007 2.229 -5.653 1.00 98.50 85 ILE A N 1
ATOM 621 C CA . ILE A 1 85 ? -3.722 2.928 -5.585 1.00 98.50 85 ILE A CA 1
ATOM 622 C C . ILE A 1 85 ? -3.940 4.276 -4.908 1.00 98.50 85 ILE A C 1
ATOM 624 O O . ILE A 1 85 ? -4.709 5.112 -5.378 1.00 98.50 85 ILE A O 1
ATOM 628 N N . ILE A 1 86 ? -3.228 4.494 -3.809 1.00 98.12 86 ILE A N 1
ATOM 629 C CA . ILE A 1 86 ? -3.249 5.731 -3.039 1.00 98.12 86 ILE A CA 1
ATOM 630 C C . ILE A 1 86 ? -1.874 6.359 -3.189 1.00 98.12 86 ILE A C 1
ATOM 632 O O . ILE A 1 86 ? -0.916 5.952 -2.533 1.00 98.12 86 ILE A O 1
ATOM 636 N N . ASN A 1 87 ? -1.779 7.333 -4.091 1.00 98.25 87 ASN A N 1
ATOM 637 C CA . ASN A 1 87 ? -0.546 8.059 -4.342 1.00 98.25 87 ASN A CA 1
ATOM 638 C C . ASN A 1 87 ? -0.862 9.510 -4.756 1.00 98.25 87 ASN A C 1
ATOM 640 O O . ASN A 1 87 ? -1.625 9.722 -5.704 1.00 98.25 87 ASN A O 1
ATOM 644 N N . PRO A 1 88 ? -0.308 10.528 -4.064 1.00 97.88 88 PRO A N 1
ATOM 645 C CA . PRO A 1 88 ? -0.574 11.932 -4.374 1.00 97.88 88 PRO A CA 1
ATOM 646 C C . PRO A 1 88 ? -0.083 12.345 -5.767 1.00 97.88 88 PRO A C 1
ATOM 648 O O . PRO A 1 88 ? -0.585 13.331 -6.304 1.00 97.88 88 PRO A O 1
ATOM 651 N N . ASN A 1 89 ? 0.856 11.604 -6.359 1.00 97.44 89 ASN A N 1
ATOM 652 C CA . ASN A 1 89 ? 1.449 11.867 -7.670 1.00 97.44 89 ASN A CA 1
ATOM 653 C C . ASN A 1 89 ? 0.719 11.184 -8.837 1.00 97.44 89 ASN A C 1
ATOM 655 O O . ASN A 1 89 ? 1.190 11.258 -9.971 1.00 97.44 89 ASN A O 1
ATOM 659 N N . LEU A 1 90 ? -0.440 10.554 -8.603 1.00 96.94 90 LEU A N 1
ATOM 660 C CA . LEU A 1 90 ? -1.320 10.129 -9.697 1.00 96.94 90 LEU A CA 1
ATOM 661 C C . LEU A 1 90 ? -1.767 11.341 -10.530 1.00 96.94 90 LEU A C 1
ATOM 663 O O . LEU A 1 90 ? -2.066 12.400 -9.974 1.00 96.94 90 LEU A O 1
ATOM 667 N N . ARG A 1 91 ? -1.844 11.161 -11.858 1.00 92.31 91 ARG A N 1
ATOM 668 C CA . ARG A 1 91 ? -2.112 12.235 -12.837 1.00 92.31 91 ARG A CA 1
ATOM 669 C C . ARG A 1 91 ? -3.381 13.035 -12.515 1.00 92.31 91 ARG A C 1
ATOM 671 O O . ARG A 1 91 ? -3.349 14.257 -12.584 1.00 92.31 91 ARG A O 1
ATOM 678 N N . ASP A 1 92 ? -4.436 12.353 -12.073 1.00 91.88 92 ASP A N 1
ATOM 679 C CA . ASP A 1 92 ? -5.746 12.958 -11.784 1.00 91.88 92 ASP A CA 1
ATOM 680 C C . ASP A 1 92 ? -5.989 13.212 -10.285 1.00 91.88 92 ASP A C 1
ATOM 682 O O . ASP A 1 92 ? -7.106 13.497 -9.847 1.00 91.88 92 ASP A O 1
ATOM 686 N N . CYS A 1 93 ? -4.952 13.097 -9.450 1.00 95.00 93 CYS A N 1
ATOM 687 C CA . CYS A 1 93 ? -5.086 13.361 -8.025 1.00 95.00 93 CYS A CA 1
ATOM 688 C C . CYS A 1 93 ? -5.049 14.870 -7.758 1.00 95.00 93 CYS A C 1
ATOM 690 O O . CYS A 1 93 ? -4.049 15.529 -8.025 1.00 95.00 93 CYS A O 1
ATOM 692 N N . ASN A 1 94 ? -6.084 15.415 -7.118 1.00 95.44 94 ASN A N 1
ATOM 693 C CA . ASN A 1 94 ? -6.129 16.830 -6.717 1.00 95.44 94 ASN A CA 1
ATOM 694 C C . ASN A 1 94 ? -5.537 17.098 -5.323 1.00 95.44 94 ASN A C 1
ATOM 696 O O . ASN A 1 94 ? -5.660 18.203 -4.799 1.00 95.44 94 ASN A O 1
ATOM 700 N N . PHE A 1 95 ? -4.902 16.102 -4.693 1.00 95.19 95 PHE A N 1
ATOM 701 C CA . PHE A 1 95 ? -4.323 16.285 -3.364 1.00 95.19 95 PHE A CA 1
ATOM 702 C C . PHE A 1 95 ? -3.231 17.376 -3.395 1.00 95.19 95 PHE A C 1
ATOM 704 O O . PHE A 1 95 ? -2.305 17.247 -4.206 1.00 95.19 95 PHE A O 1
ATOM 711 N N . PRO A 1 96 ? -3.305 18.420 -2.542 1.00 91.69 96 PRO A N 1
ATOM 712 C CA . PRO A 1 96 ? -2.439 19.598 -2.653 1.00 91.69 96 PRO A CA 1
ATOM 713 C C . PRO A 1 96 ? -0.945 19.324 -2.463 1.00 91.69 96 PRO A C 1
ATOM 715 O O . PRO A 1 96 ? -0.114 19.954 -3.111 1.00 91.69 96 PRO A O 1
ATOM 718 N N . SER A 1 97 ? -0.582 18.396 -1.573 1.00 92.62 97 SER A N 1
ATOM 719 C CA . SER A 1 97 ? 0.823 18.117 -1.259 1.00 92.62 97 SER A CA 1
ATOM 720 C C . SER A 1 97 ? 1.341 16.916 -2.049 1.00 92.62 97 SER A C 1
ATOM 722 O O . SER A 1 97 ? 1.166 15.766 -1.648 1.00 92.62 97 SER A O 1
ATOM 724 N N . LYS A 1 98 ? 2.000 17.194 -3.179 1.00 92.81 98 LYS A N 1
ATOM 725 C CA . LYS A 1 98 ? 2.647 16.187 -4.045 1.00 92.81 98 LYS A CA 1
ATOM 726 C C . LYS A 1 98 ? 3.933 15.599 -3.460 1.00 92.81 98 LYS A C 1
ATOM 728 O O . LYS A 1 98 ? 4.333 14.497 -3.816 1.00 92.81 98 LYS A O 1
ATOM 733 N N . SER A 1 99 ? 4.537 16.304 -2.507 1.00 93.44 99 SER A N 1
ATOM 734 C CA . SER A 1 99 ? 5.803 15.926 -1.867 1.00 93.44 99 SER A CA 1
ATOM 735 C C . SER A 1 99 ? 5.618 15.152 -0.557 1.00 93.44 99 SER A C 1
ATOM 737 O O . SER A 1 99 ? 6.509 15.140 0.291 1.00 93.44 99 SER A O 1
ATOM 739 N N . LEU A 1 100 ? 4.449 14.546 -0.342 1.00 95.00 100 LEU A N 1
ATOM 740 C CA . LEU A 1 100 ? 4.190 13.731 0.842 1.00 95.00 100 LEU A CA 1
ATOM 741 C C . LEU A 1 100 ? 5.066 12.468 0.808 1.00 95.00 100 LEU A C 1
ATOM 743 O O . LEU A 1 100 ? 5.157 11.826 -0.228 1.00 95.00 100 LEU A O 1
ATOM 747 N N . ALA A 1 101 ? 5.698 12.103 1.924 1.00 96.81 101 ALA A N 1
ATOM 748 C CA . ALA A 1 101 ? 6.405 10.823 2.055 1.00 96.81 101 ALA A CA 1
ATOM 749 C C . ALA A 1 101 ? 5.416 9.652 2.221 1.00 96.81 101 ALA A C 1
ATOM 751 O O . ALA A 1 101 ? 4.292 9.875 2.688 1.00 96.81 101 ALA A O 1
ATOM 752 N N . GLY A 1 102 ? 5.817 8.403 1.948 1.00 96.62 102 GLY A N 1
ATOM 753 C CA . GLY A 1 102 ? 4.911 7.250 2.069 1.00 96.62 102 GLY A CA 1
ATOM 754 C C . GLY A 1 102 ? 4.321 7.059 3.469 1.00 96.62 102 GLY A C 1
ATOM 755 O O . GLY A 1 102 ? 3.146 6.718 3.601 1.00 96.62 102 GLY A O 1
ATOM 756 N N . VAL A 1 103 ? 5.056 7.400 4.536 1.00 97.12 103 VAL A N 1
ATOM 757 C CA . VAL A 1 103 ? 4.496 7.415 5.906 1.00 97.12 103 VAL A CA 1
ATOM 758 C C . VAL A 1 103 ? 3.327 8.396 6.056 1.00 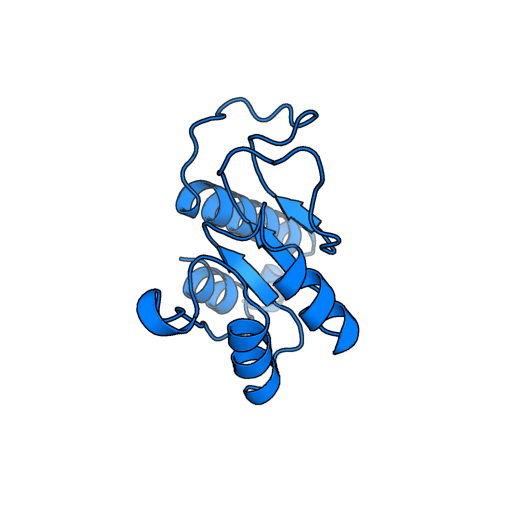97.12 103 VAL A C 1
ATOM 760 O O . VAL A 1 103 ? 2.377 8.118 6.786 1.00 97.12 103 VAL A O 1
ATOM 763 N N . GLY A 1 104 ? 3.366 9.525 5.346 1.00 97.75 104 GLY A N 1
ATOM 764 C CA . GLY A 1 104 ? 2.279 10.496 5.313 1.00 97.75 104 GLY A CA 1
ATOM 765 C C . GLY A 1 104 ? 1.063 9.954 4.568 1.00 97.75 104 GLY A C 1
ATOM 766 O O . GLY A 1 104 ? -0.059 10.117 5.039 1.00 97.75 104 GLY A O 1
ATOM 767 N N . VAL A 1 105 ? 1.276 9.254 3.451 1.00 98.06 105 VAL A N 1
ATOM 768 C CA . VAL A 1 105 ? 0.199 8.584 2.703 1.00 98.06 105 VAL A CA 1
ATOM 769 C C . VAL A 1 105 ? -0.490 7.540 3.585 1.00 98.06 105 VAL A C 1
ATOM 771 O O . VAL A 1 105 ? -1.711 7.573 3.748 1.00 98.06 105 VAL A O 1
ATOM 774 N N . ALA A 1 106 ? 0.293 6.679 4.241 1.00 97.94 106 ALA A N 1
ATOM 775 C CA . ALA A 1 106 ? -0.221 5.695 5.187 1.00 97.94 106 ALA A CA 1
ATOM 776 C C . ALA A 1 106 ? -0.969 6.352 6.360 1.00 97.94 106 ALA A C 1
ATOM 778 O O . ALA A 1 106 ? -2.025 5.868 6.766 1.00 97.94 106 ALA A O 1
ATOM 779 N N . PHE A 1 107 ? -0.468 7.473 6.888 1.00 97.94 107 PHE A N 1
ATOM 780 C CA . PHE A 1 107 ? -1.144 8.229 7.943 1.00 97.94 107 PHE A CA 1
ATOM 781 C C . PHE A 1 107 ? -2.526 8.731 7.507 1.00 97.94 107 PHE A C 1
ATOM 783 O O . PHE A 1 107 ? -3.503 8.505 8.223 1.00 97.94 107 PHE A O 1
ATOM 790 N N . TYR A 1 108 ? -2.634 9.356 6.330 1.00 97.50 108 TYR A N 1
ATOM 791 C CA . TYR A 1 108 ? -3.923 9.827 5.814 1.00 97.50 108 TYR A CA 1
ATOM 792 C C . TYR A 1 108 ? -4.892 8.678 5.526 1.00 97.50 108 TYR A C 1
ATOM 794 O O . TYR A 1 108 ? -6.077 8.816 5.826 1.00 97.50 108 TYR A O 1
ATOM 802 N N . LEU A 1 109 ? -4.407 7.532 5.033 1.00 97.88 109 LEU A N 1
ATOM 803 C CA . LEU A 1 109 ? -5.243 6.340 4.878 1.00 97.88 109 LEU A CA 1
ATOM 804 C C . LEU A 1 109 ? -5.805 5.868 6.227 1.00 97.88 109 LEU A C 1
ATOM 806 O O . LEU A 1 109 ? -7.007 5.642 6.347 1.00 97.88 109 LEU A O 1
ATOM 810 N N . MET A 1 110 ? -4.966 5.759 7.261 1.00 98.25 110 MET A N 1
ATOM 811 C CA . MET A 1 110 ? -5.427 5.356 8.596 1.00 98.25 110 MET A CA 1
ATOM 812 C C . MET A 1 110 ? -6.413 6.370 9.194 1.00 98.25 110 MET A C 1
ATOM 814 O O . MET A 1 110 ? -7.382 5.978 9.844 1.00 98.25 110 MET A O 1
ATOM 818 N N . LEU A 1 111 ? -6.207 7.670 8.955 1.00 97.81 111 LEU A N 1
ATOM 819 C CA . LEU A 1 111 ? -7.123 8.723 9.397 1.00 97.81 111 LEU A CA 1
ATOM 820 C C . LEU A 1 111 ? -8.484 8.633 8.689 1.00 97.81 111 LEU A C 1
ATOM 822 O O . LEU A 1 111 ? -9.527 8.760 9.340 1.00 97.81 111 LEU A O 1
ATOM 826 N N . ALA A 1 112 ? -8.478 8.385 7.378 1.00 98.12 112 ALA A N 1
ATOM 827 C CA . ALA A 1 112 ? -9.687 8.180 6.589 1.00 98.12 112 ALA A CA 1
ATOM 828 C C . ALA A 1 112 ? -10.447 6.930 7.055 1.00 98.12 112 ALA A C 1
ATOM 830 O O . ALA A 1 112 ? -11.645 7.012 7.315 1.00 98.12 112 ALA A O 1
ATOM 831 N N . LEU A 1 113 ? -9.748 5.809 7.270 1.00 97.94 113 LEU A N 1
ATOM 832 C CA . LEU A 1 113 ? -10.34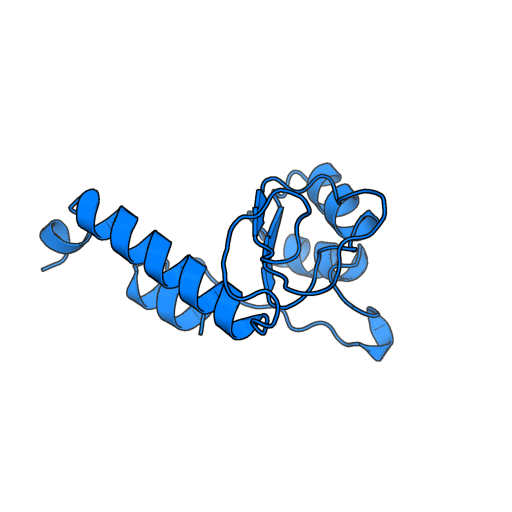8 4.578 7.789 1.00 97.94 113 LEU A CA 1
ATOM 833 C C . LEU A 1 113 ? -10.952 4.778 9.185 1.00 97.94 113 LEU A C 1
ATOM 835 O O . LEU A 1 113 ? -12.079 4.358 9.434 1.00 97.94 113 LEU A O 1
ATOM 839 N N . ARG A 1 114 ? -10.245 5.462 10.093 1.00 97.81 114 ARG A N 1
ATOM 840 C CA . ARG A 1 114 ? -10.780 5.802 11.421 1.00 97.81 114 ARG A CA 1
ATOM 841 C C . ARG A 1 114 ? -12.056 6.638 11.317 1.00 97.81 114 ARG A C 1
ATOM 843 O O . ARG A 1 114 ? -12.989 6.414 12.083 1.00 97.81 114 ARG A O 1
ATOM 850 N N . THR A 1 115 ? -12.072 7.618 10.415 1.00 98.31 115 THR A N 1
ATOM 851 C CA . THR A 1 115 ? -13.241 8.479 10.181 1.00 98.31 115 THR A CA 1
ATOM 852 C C . THR A 1 115 ? -14.416 7.648 9.686 1.00 98.31 115 THR A C 1
ATOM 854 O O . THR A 1 115 ? -15.474 7.693 10.299 1.00 98.31 115 THR A O 1
ATOM 857 N N . PHE A 1 116 ? -14.188 6.807 8.675 1.00 97.94 116 PHE A N 1
ATOM 858 C CA . PHE A 1 116 ? -15.189 5.879 8.162 1.00 97.94 116 PHE A CA 1
ATOM 859 C C . PHE A 1 116 ? -15.765 4.989 9.271 1.00 97.94 116 PHE A C 1
ATOM 861 O O . PHE A 1 116 ? -16.974 4.955 9.453 1.00 97.94 116 PHE A O 1
ATOM 868 N N . LEU A 1 117 ? -14.915 4.336 10.071 1.00 96.94 117 LEU A N 1
ATOM 869 C CA . LEU A 1 117 ? -15.364 3.468 11.166 1.00 96.94 117 LEU A CA 1
ATOM 870 C C . LEU A 1 117 ? -16.187 4.222 12.218 1.00 96.94 117 LEU A C 1
ATOM 872 O O . LEU A 1 117 ? -17.208 3.714 12.674 1.00 96.94 117 LEU A O 1
ATOM 876 N N . ARG A 1 118 ? -15.786 5.447 12.580 1.00 96.25 118 ARG A N 1
ATOM 877 C CA . ARG A 1 118 ? -16.572 6.293 13.491 1.00 96.25 118 ARG A CA 1
ATOM 878 C C . ARG A 1 118 ? -17.949 6.594 12.913 1.00 96.25 118 ARG A C 1
ATOM 880 O O . ARG A 1 118 ? -18.934 6.492 13.630 1.00 96.25 118 ARG A O 1
ATOM 887 N N . ASP A 1 119 ? -18.014 6.946 11.636 1.00 96.88 119 ASP A N 1
ATOM 888 C CA . ASP A 1 119 ? -19.273 7.281 10.974 1.00 96.88 119 ASP A CA 1
ATOM 889 C C . ASP A 1 119 ? -20.166 6.032 10.784 1.00 96.88 119 ASP A C 1
ATOM 891 O O . ASP A 1 119 ? -21.375 6.159 10.614 1.00 96.88 119 ASP A O 1
ATOM 895 N N . GLN A 1 120 ? -19.590 4.825 10.869 1.00 96.12 120 GLN A N 1
ATOM 896 C CA . GLN A 1 120 ? -20.309 3.547 10.966 1.00 96.12 120 GLN A CA 1
ATOM 897 C C . GLN A 1 120 ? -20.686 3.148 12.410 1.00 96.12 120 GLN A C 1
ATOM 899 O O . GLN A 1 120 ? -21.183 2.046 12.615 1.00 96.12 120 GLN A O 1
ATOM 904 N N . GLY A 1 121 ? -20.427 3.986 13.422 1.00 95.44 121 GLY A N 1
ATOM 905 C CA . GLY A 1 121 ? -20.723 3.671 14.829 1.00 95.44 121 GLY A CA 1
ATOM 906 C C . GLY A 1 121 ? -19.815 2.601 15.452 1.00 95.44 121 GLY A C 1
ATOM 907 O O . GLY A 1 121 ? -20.066 2.144 16.562 1.00 95.44 121 GLY A O 1
ATOM 908 N N . TRP A 1 122 ? -18.721 2.215 14.783 1.00 94.94 122 TRP A N 1
ATOM 909 C CA . TRP A 1 122 ? -17.836 1.111 15.197 1.00 94.94 122 TRP A CA 1
ATOM 910 C C . TRP A 1 122 ? -17.302 1.221 16.633 1.00 94.94 122 TRP A C 1
ATOM 912 O O . TRP A 1 122 ? -17.017 0.215 17.283 1.00 94.94 122 TRP A O 1
ATOM 922 N N . PHE A 1 123 ? -17.105 2.449 17.115 1.00 92.88 123 PHE A N 1
ATOM 923 C CA . PHE A 1 123 ? -16.559 2.701 18.448 1.00 92.88 123 PHE A CA 1
ATOM 924 C C . PHE A 1 123 ? -17.628 2.741 19.541 1.00 92.88 123 PHE A C 1
ATOM 926 O O . PHE A 1 123 ? -17.278 2.612 20.710 1.00 92.88 123 PHE A O 1
ATOM 933 N N . ASP A 1 124 ? -18.903 2.892 19.185 1.00 91.56 124 ASP A N 1
ATOM 934 C CA . ASP A 1 124 ? -19.990 2.981 20.162 1.00 91.56 124 ASP A CA 1
ATOM 935 C C . ASP A 1 124 ? -20.291 1.602 20.771 1.00 91.56 124 ASP A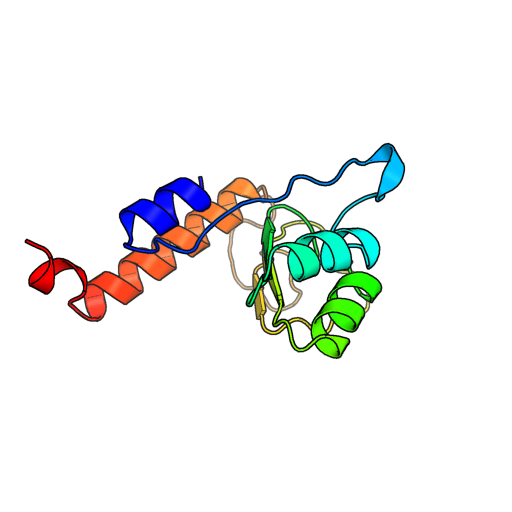 C 1
ATOM 937 O O . ASP A 1 124 ? -20.582 1.497 21.957 1.00 91.56 124 ASP A O 1
ATOM 941 N N . GLU A 1 125 ? -20.120 0.533 19.985 1.00 72.44 125 GLU A N 1
ATOM 942 C CA . GLU A 1 125 ? -20.326 -0.869 20.387 1.00 72.44 125 GLU A CA 1
ATOM 943 C C . GLU A 1 125 ? -19.152 -1.475 21.180 1.00 72.44 125 GLU A C 1
ATOM 945 O O . GLU A 1 125 ? -19.225 -2.618 21.634 1.00 72.44 125 GLU A O 1
ATOM 950 N N . ARG A 1 126 ? -18.039 -0.741 21.310 1.00 68.06 126 ARG A N 1
ATOM 951 C CA . ARG A 1 126 ? -16.780 -1.213 21.920 1.00 68.06 126 ARG A CA 1
ATOM 952 C C . ARG A 1 126 ? -16.403 -0.478 23.215 1.00 68.06 126 ARG A C 1
ATOM 954 O O . ARG A 1 126 ? -15.287 -0.680 23.696 1.00 68.06 126 ARG A O 1
ATOM 961 N N . ASN A 1 127 ? -17.301 0.353 23.749 1.00 51.59 127 ASN A N 1
ATOM 962 C CA . ASN A 1 127 ? -17.176 0.975 25.075 1.00 51.59 127 ASN A CA 1
ATOM 963 C C . ASN A 1 127 ? -17.808 0.117 26.173 1.00 51.59 127 ASN A C 1
ATOM 965 O O . ASN A 1 127 ? -18.850 -0.519 25.902 1.00 51.59 127 ASN A O 1
#

Secondary structure (DSSP, 8-state):
-HHHHHHHTT--S-------TTTT-SSS-HHHHHHHHHTT-S-EE-SS--TT-HHHHHHHHHTT--EEEE--SPP-SS----SEEE-TTSTT---S-TT--HHHHHHHHHHHHHHHHHHTTTTGGG-

Organism: NCBI:txid2594790

Foldseek 3Di:
DLQVLCVVLPDPPDDDDDDDCVPQNDAQALVNLVVCVVVVAQEAEDFQGQQPHQHRCVNCVVVNYAYEYQHLDAHDPDGHPHPYYQYCNPPPRPPPDSPDGRVRSSVVVSVVVVVVCVVVVVVVVVD

Radius of gyration: 15.22 Å; chains: 1; bounding box: 40×38×43 Å

pLDDT: mean 95.27, std 6.04, range [51.59, 98.81]

Sequence (127 aa):
LSVLAMRSLGCSNIDYLVPNRFEDGYGLSPEVVDQAHARGAQLIVTVDNGISSHAGVEHARSLGIPVIVTDHHLPGDTLPAAEAIINPNLRDCNFPSKSLAGVGVAFYLMLALRTFLRDQGWFDERN